Protein AF-A0A6A2ZFN2-F1 (afdb_monomer_lite)

pLDDT: mean 94.77, std 5.06, range [64.88, 98.56]

Structure (mmCIF, N/CA/C/O backbone):
data_AF-A0A6A2ZFN2-F1
#
_entry.id   AF-A0A6A2ZFN2-F1
#
loop_
_atom_site.group_PDB
_atom_site.id
_atom_site.type_symbol
_atom_site.label_atom_id
_atom_site.label_alt_id
_atom_site.label_comp_id
_atom_site.label_asym_id
_atom_site.label_entity_id
_atom_site.label_seq_id
_atom_site.pdbx_PDB_ins_code
_atom_site.Cartn_x
_atom_site.Cartn_y
_atom_site.Cartn_z
_atom_site.occupancy
_atom_site.B_iso_or_equiv
_atom_site.auth_seq_id
_atom_site.auth_comp_id
_atom_site.auth_asym_id
_atom_site.auth_atom_id
_atom_site.pdbx_PDB_model_num
ATOM 1 N N . MET A 1 1 ? 6.349 5.902 9.463 1.00 89.25 1 MET A N 1
ATOM 2 C CA . MET A 1 1 ? 5.305 6.606 8.688 1.00 89.25 1 MET A CA 1
ATOM 3 C C . MET A 1 1 ? 3.989 5.830 8.664 1.00 89.25 1 MET A C 1
ATOM 5 O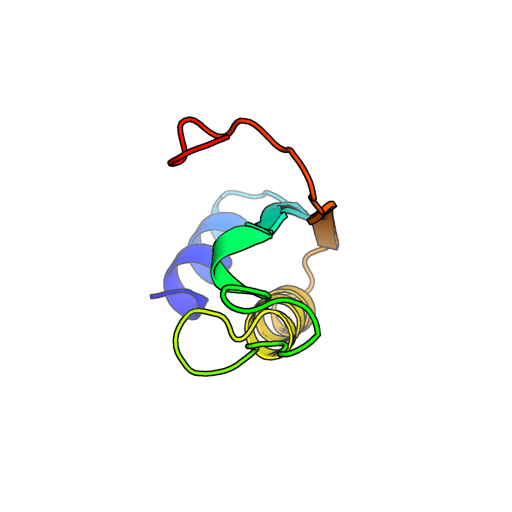 O . MET A 1 1 ? 3.072 6.279 9.331 1.00 89.25 1 MET A O 1
ATOM 9 N N . TRP A 1 2 ? 3.877 4.671 7.988 1.00 96.50 2 TRP A N 1
ATOM 10 C CA . TRP A 1 2 ? 2.584 3.966 7.847 1.00 96.50 2 TRP A CA 1
ATOM 11 C C . TRP A 1 2 ? 1.827 3.685 9.154 1.00 96.50 2 TRP A C 1
ATOM 13 O O . TRP A 1 2 ? 0.647 4.014 9.186 1.00 96.50 2 TRP A O 1
ATOM 23 N N . PRO A 1 3 ? 2.442 3.163 10.239 1.00 96.50 3 PRO A N 1
ATOM 24 C CA . PRO A 1 3 ? 1.688 2.884 11.465 1.00 96.50 3 PRO A CA 1
ATOM 25 C C . PRO A 1 3 ? 0.994 4.123 12.049 1.00 96.50 3 PRO A C 1
ATOM 27 O O . PRO A 1 3 ? -0.166 4.045 12.436 1.00 96.50 3 PRO A O 1
ATOM 30 N N . ASP A 1 4 ? 1.676 5.272 12.040 1.00 97.75 4 ASP A N 1
ATOM 31 C CA . ASP A 1 4 ? 1.138 6.546 12.537 1.00 97.75 4 ASP A CA 1
ATOM 32 C C . ASP A 1 4 ? -0.032 7.049 11.675 1.00 97.75 4 ASP A C 1
ATOM 34 O O . ASP A 1 4 ? -1.080 7.413 12.204 1.00 97.75 4 ASP A O 1
ATOM 38 N N . LEU A 1 5 ? 0.096 7.001 10.343 1.00 97.31 5 LEU A N 1
ATOM 39 C CA . LEU A 1 5 ? -0.983 7.408 9.434 1.00 97.31 5 LEU A CA 1
ATOM 40 C C . LEU A 1 5 ? -2.210 6.493 9.541 1.00 97.31 5 LEU A C 1
ATOM 42 O O . LEU A 1 5 ? -3.336 6.981 9.577 1.00 97.31 5 LEU A O 1
ATOM 46 N N . ILE A 1 6 ? -1.996 5.180 9.639 1.00 98.06 6 ILE A N 1
ATOM 47 C CA . ILE A 1 6 ? -3.064 4.187 9.813 1.00 98.06 6 ILE A CA 1
ATOM 48 C C . ILE A 1 6 ? -3.790 4.416 11.148 1.00 98.06 6 ILE A C 1
ATOM 50 O O . ILE A 1 6 ? -5.020 4.394 11.201 1.00 98.06 6 ILE A O 1
ATOM 54 N N . GLN A 1 7 ? -3.046 4.690 12.224 1.00 97.69 7 GLN A N 1
ATOM 55 C CA . GLN A 1 7 ? -3.627 4.989 13.530 1.00 97.69 7 GLN A CA 1
ATOM 56 C C . GLN A 1 7 ? -4.452 6.282 13.503 1.00 97.69 7 GLN A C 1
ATOM 58 O O . GLN A 1 7 ? -5.573 6.296 14.012 1.00 97.69 7 GLN A O 1
ATOM 63 N N . LYS A 1 8 ? -3.939 7.347 12.877 1.00 97.88 8 LYS A N 1
ATOM 64 C CA . LYS A 1 8 ? -4.667 8.615 12.710 1.00 97.88 8 LYS A CA 1
ATOM 65 C C . LYS A 1 8 ? -5.933 8.443 11.882 1.00 97.88 8 LYS A C 1
ATOM 67 O O . LYS A 1 8 ? -6.977 8.958 12.265 1.00 97.88 8 LYS A O 1
ATOM 72 N N . ALA A 1 9 ? -5.865 7.681 10.793 1.00 97.44 9 ALA A N 1
ATOM 73 C CA . ALA A 1 9 ? -7.026 7.352 9.976 1.00 97.44 9 ALA A CA 1
ATOM 74 C C . ALA A 1 9 ? -8.118 6.666 10.814 1.00 97.44 9 ALA A C 1
ATOM 76 O O . ALA A 1 9 ? -9.265 7.115 10.832 1.00 97.44 9 ALA A O 1
ATOM 77 N N . LYS A 1 10 ? -7.741 5.649 11.599 1.00 97.56 10 LYS A N 1
ATOM 78 C CA . LYS A 1 10 ? -8.653 4.970 12.528 1.00 97.56 10 LYS A CA 1
ATOM 79 C C . LYS A 1 10 ? -9.250 5.922 13.568 1.00 97.56 10 LYS A C 1
ATOM 81 O O . LYS A 1 10 ? -10.449 5.875 13.820 1.00 97.56 10 LYS A O 1
ATOM 86 N N . GLN A 1 11 ? -8.431 6.785 14.171 1.00 98.00 11 GLN A N 1
ATOM 87 C CA . GLN A 1 11 ? -8.894 7.797 15.131 1.00 98.00 11 GLN A CA 1
ATOM 88 C C . GLN A 1 11 ? -9.846 8.814 14.488 1.00 98.00 11 GLN A C 1
ATOM 90 O O . GLN A 1 11 ? -10.771 9.279 15.145 1.00 98.00 11 GLN A O 1
ATOM 95 N N . GLY A 1 12 ? -9.654 9.111 13.202 1.00 97.94 12 GLY A N 1
ATOM 96 C CA . GLY A 1 12 ? -10.556 9.925 12.389 1.00 97.94 12 GLY A CA 1
ATOM 97 C C . GLY A 1 12 ? -11.880 9.241 12.032 1.00 97.94 12 GLY A C 1
ATOM 98 O O . GLY A 1 12 ? -12.724 9.866 11.400 1.00 97.94 12 GLY A O 1
ATOM 99 N N . GLY A 1 13 ? -12.082 7.980 12.430 1.00 97.94 13 GLY A N 1
ATOM 100 C CA . GLY A 1 13 ? -13.353 7.269 12.293 1.00 97.94 13 GLY A CA 1
ATOM 101 C C . GLY A 1 13 ? -13.546 6.515 10.977 1.00 97.94 13 GLY A C 1
ATOM 102 O O . GLY A 1 13 ? -14.621 5.952 10.772 1.00 97.94 13 GLY A O 1
ATOM 103 N N . ILE A 1 14 ? -12.542 6.455 10.093 1.00 97.44 14 ILE A N 1
ATOM 104 C CA . ILE A 1 14 ? -12.645 5.614 8.892 1.00 97.44 14 ILE A CA 1
ATOM 105 C C . ILE A 1 14 ? -12.417 4.141 9.245 1.00 97.44 14 ILE A C 1
ATOM 107 O O . ILE A 1 14 ? -11.665 3.813 10.162 1.00 97.44 14 ILE A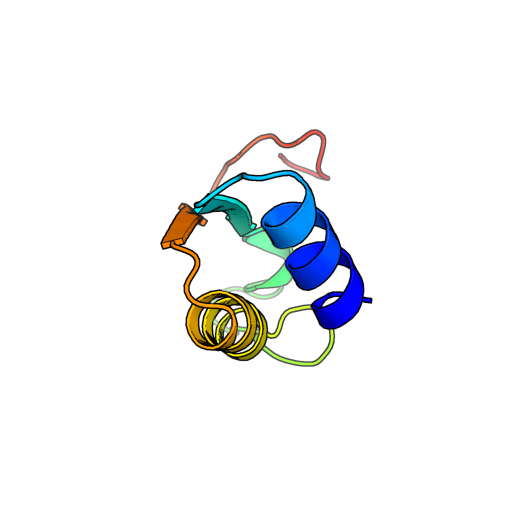 O 1
ATOM 111 N N . ASN A 1 15 ? -13.043 3.243 8.485 1.00 98.12 15 ASN A N 1
ATOM 112 C CA . ASN A 1 15 ? -12.925 1.791 8.661 1.00 98.12 15 ASN A CA 1
ATOM 113 C C . ASN A 1 15 ? -12.127 1.100 7.542 1.00 98.12 15 ASN A C 1
ATOM 115 O O . ASN A 1 15 ? -11.892 -0.102 7.624 1.00 98.12 15 ASN A O 1
ATOM 119 N N . THR A 1 16 ? -11.725 1.840 6.506 1.00 98.50 16 THR A N 1
ATOM 120 C CA . THR A 1 16 ? -11.134 1.296 5.280 1.00 98.50 16 THR A CA 1
ATOM 121 C C . THR A 1 16 ? -10.040 2.221 4.766 1.00 98.50 16 THR A C 1
ATOM 123 O O . THR A 1 16 ? -10.208 3.438 4.780 1.00 98.50 16 THR A O 1
ATOM 126 N N . ILE A 1 17 ? -8.935 1.647 4.293 1.00 98.38 17 ILE A N 1
ATOM 127 C CA . ILE A 1 17 ? -7.863 2.362 3.596 1.00 98.38 17 ILE A CA 1
ATOM 128 C C . ILE A 1 17 ? -7.838 1.905 2.138 1.00 98.38 17 ILE A C 1
ATOM 130 O O . ILE A 1 17 ? -7.740 0.713 1.853 1.00 98.38 17 ILE A O 1
ATOM 134 N N . GLU A 1 18 ? -7.914 2.854 1.212 1.00 97.50 18 GLU A N 1
ATOM 135 C CA . GLU A 1 18 ? -7.711 2.609 -0.215 1.00 97.50 18 GLU A CA 1
ATOM 136 C C . GLU A 1 18 ? -6.249 2.872 -0.586 1.00 97.50 18 GLU A C 1
ATOM 138 O O . GLU A 1 18 ? -5.634 3.818 -0.088 1.00 97.50 18 GLU A O 1
ATOM 143 N N . THR A 1 19 ? -5.672 2.033 -1.445 1.00 95.69 19 THR A N 1
ATOM 144 C CA . THR A 1 19 ? -4.298 2.216 -1.915 1.00 95.69 19 THR A CA 1
ATOM 145 C C . THR A 1 19 ? -4.123 1.831 -3.377 1.00 95.69 19 THR A C 1
ATOM 147 O O . THR A 1 19 ? -4.714 0.863 -3.862 1.00 95.69 19 THR A O 1
ATOM 150 N N . TYR A 1 20 ? -3.272 2.596 -4.054 1.00 95.56 20 TYR A N 1
ATOM 151 C CA . TYR A 1 20 ? -2.750 2.313 -5.381 1.00 95.56 20 TYR A CA 1
ATOM 152 C C . TYR A 1 20 ? -1.521 1.406 -5.295 1.00 95.56 20 TYR A C 1
ATOM 154 O O . TYR A 1 20 ? -0.656 1.607 -4.443 1.00 95.56 20 TYR A O 1
ATOM 162 N N . VAL A 1 21 ? -1.424 0.435 -6.204 1.00 94.94 21 VAL A N 1
ATOM 163 C CA . VAL A 1 21 ? -0.248 -0.434 -6.348 1.00 94.94 21 VAL A CA 1
ATOM 164 C C . VAL A 1 21 ? 0.392 -0.181 -7.709 1.00 94.94 21 VAL A C 1
ATOM 166 O O . VAL A 1 21 ? -0.084 -0.669 -8.735 1.00 94.94 21 VAL A O 1
ATOM 169 N N . PHE A 1 22 ? 1.469 0.604 -7.703 1.00 93.38 22 PHE A N 1
ATOM 170 C CA . PHE A 1 22 ? 2.163 1.062 -8.907 1.00 93.38 22 PHE A CA 1
ATOM 171 C C . PHE A 1 22 ? 2.951 -0.072 -9.568 1.00 93.38 22 PHE A C 1
ATOM 173 O O . PHE A 1 22 ? 3.975 -0.518 -9.045 1.00 93.38 22 PHE A O 1
ATOM 180 N N . TRP A 1 23 ? 2.492 -0.530 -10.735 1.00 93.56 23 TRP A N 1
ATOM 181 C CA . TRP A 1 23 ? 3.083 -1.689 -11.411 1.00 93.56 23 TRP A CA 1
ATOM 182 C C . TRP A 1 23 ? 4.557 -1.483 -11.759 1.00 93.56 23 TRP A C 1
ATOM 184 O O . TRP A 1 23 ? 5.370 -2.355 -11.493 1.00 93.56 23 TRP A O 1
ATOM 194 N N . ASN A 1 24 ? 4.938 -0.303 -12.251 1.00 91.62 24 ASN A N 1
ATOM 195 C CA . ASN A 1 24 ? 6.329 0.011 -12.604 1.00 91.62 24 ASN A CA 1
ATOM 196 C C . ASN A 1 24 ? 7.308 0.010 -11.411 1.00 91.62 24 ASN A C 1
ATOM 198 O O . ASN A 1 24 ? 8.510 -0.140 -11.616 1.00 91.62 24 ASN A O 1
ATOM 202 N N . GLY A 1 25 ? 6.821 0.167 -10.176 1.00 92.81 25 GLY A N 1
ATOM 203 C CA . GLY A 1 25 ? 7.631 -0.005 -8.967 1.00 92.81 25 GLY A CA 1
ATOM 204 C C . GLY A 1 25 ? 7.754 -1.469 -8.541 1.00 92.81 25 GLY A C 1
ATOM 205 O O . GLY A 1 25 ? 8.790 -1.876 -8.011 1.00 92.81 25 GLY A O 1
ATOM 206 N N . HIS A 1 26 ? 6.707 -2.254 -8.805 1.00 94.44 26 HIS A N 1
ATOM 207 C CA . HIS A 1 26 ? 6.620 -3.672 -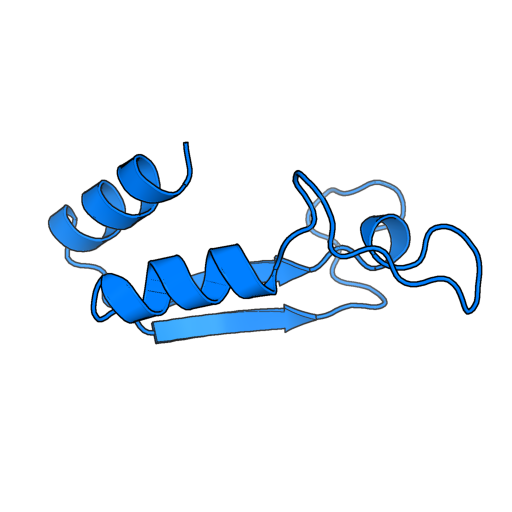8.461 1.00 94.44 26 HIS A CA 1
ATOM 208 C C . HIS A 1 26 ? 7.177 -4.615 -9.530 1.00 94.44 26 HIS A C 1
ATOM 210 O O . HIS A 1 26 ? 7.548 -5.725 -9.184 1.00 94.44 26 HIS A O 1
ATOM 216 N N . GLU A 1 27 ? 7.272 -4.208 -10.791 1.00 95.38 27 GLU A N 1
ATOM 217 C CA . GLU A 1 27 ? 7.897 -4.957 -11.886 1.00 95.38 27 GLU A CA 1
ATOM 218 C C . GLU A 1 27 ? 8.692 -3.986 -12.785 1.00 95.38 27 GLU A C 1
ATOM 220 O O . GLU A 1 27 ? 8.298 -3.696 -13.917 1.00 95.38 27 GLU A O 1
ATOM 225 N N . PRO A 1 28 ? 9.807 -3.414 -12.290 1.00 93.00 28 PRO A N 1
ATOM 226 C CA . PRO A 1 28 ? 10.619 -2.479 -13.073 1.00 93.00 28 PRO A CA 1
ATOM 227 C C . PRO A 1 28 ? 11.329 -3.161 -14.253 1.00 93.00 28 PRO A C 1
ATOM 229 O O . PRO A 1 28 ? 11.629 -2.521 -15.259 1.00 93.00 28 PRO A O 1
ATOM 232 N N . VAL A 1 29 ? 11.601 -4.463 -14.128 1.00 95.75 29 VAL A N 1
ATOM 233 C CA . VAL A 1 29 ? 12.098 -5.330 -15.197 1.00 95.75 29 VAL A CA 1
ATOM 234 C C . VAL A 1 29 ? 11.082 -6.446 -15.372 1.00 95.75 29 VAL A C 1
ATOM 236 O O . VAL A 1 29 ? 10.723 -7.104 -14.399 1.00 95.75 29 VAL A O 1
ATOM 239 N N . GLN A 1 30 ? 10.633 -6.668 -16.607 1.00 95.19 30 GLN A N 1
ATOM 240 C CA . GLN A 1 30 ? 9.634 -7.688 -16.920 1.00 95.19 30 GLN A CA 1
ATOM 241 C C . GLN A 1 30 ? 10.025 -9.056 -16.333 1.00 95.19 30 G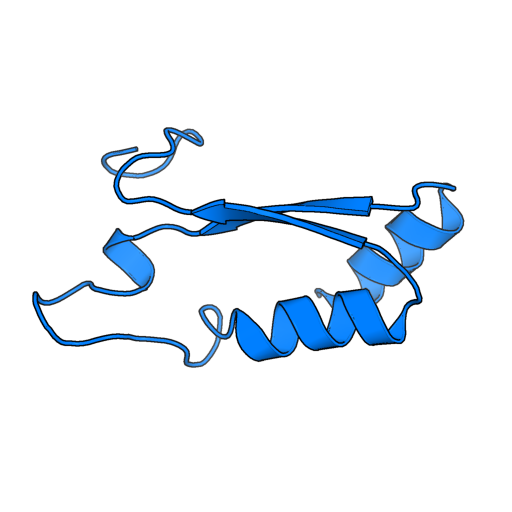LN A C 1
ATOM 243 O O . GLN A 1 30 ? 11.132 -9.550 -16.554 1.00 95.19 30 GLN A O 1
ATOM 248 N N . GLY A 1 31 ? 9.106 -9.667 -15.586 1.00 96.25 31 GLY A N 1
ATOM 249 C CA . GLY A 1 31 ? 9.289 -10.939 -14.893 1.00 96.25 31 GLY A CA 1
ATOM 250 C C . GLY A 1 31 ? 10.039 -10.855 -13.559 1.00 96.25 31 GLY A C 1
ATOM 251 O O . GLY A 1 31 ? 10.197 -11.885 -12.905 1.00 96.25 31 GLY A O 1
ATOM 252 N N . GLN A 1 32 ? 10.502 -9.674 -13.134 1.00 97.12 32 GLN A N 1
ATOM 253 C CA . GLN A 1 32 ? 11.226 -9.480 -11.874 1.00 97.12 32 GLN A CA 1
ATOM 254 C C . GLN A 1 32 ? 10.409 -8.621 -10.911 1.00 97.12 32 GLN A C 1
ATOM 256 O O . GLN A 1 32 ? 10.390 -7.393 -11.000 1.00 97.12 32 GLN A O 1
ATOM 261 N N . LEU A 1 33 ? 9.740 -9.292 -9.973 1.00 95.25 33 LEU A N 1
ATOM 262 C CA . LEU A 1 33 ? 8.882 -8.633 -8.999 1.00 95.25 33 LEU A CA 1
ATOM 263 C C . LEU A 1 33 ? 9.677 -8.061 -7.819 1.00 95.25 33 LEU A C 1
ATOM 265 O O . LEU A 1 33 ? 10.576 -8.711 -7.288 1.00 95.25 33 LEU A O 1
ATOM 269 N N . ASN A 1 34 ? 9.284 -6.874 -7.363 1.00 95.62 34 ASN A N 1
ATOM 270 C CA . ASN A 1 34 ? 9.839 -6.178 -6.212 1.00 95.62 34 ASN A CA 1
ATOM 271 C C . ASN A 1 34 ? 8.754 -5.944 -5.150 1.00 95.62 34 ASN A C 1
ATOM 273 O O . ASN A 1 34 ? 7.768 -5.244 -5.388 1.00 95.62 34 ASN A O 1
ATOM 277 N N . PHE A 1 35 ? 8.962 -6.506 -3.961 1.00 96.06 35 PHE A N 1
ATOM 278 C CA . PHE A 1 35 ? 8.125 -6.287 -2.776 1.00 96.06 35 PHE A CA 1
ATOM 279 C C . PHE A 1 35 ? 8.969 -5.909 -1.553 1.00 96.06 35 PHE A C 1
ATOM 281 O O . PHE A 1 35 ? 8.607 -6.204 -0.416 1.00 96.06 35 PHE A O 1
ATOM 288 N N . GLU A 1 36 ? 10.122 -5.283 -1.778 1.00 95.38 36 GLU A N 1
ATOM 289 C CA . GLU A 1 36 ? 11.069 -4.936 -0.723 1.00 95.38 36 GLU A CA 1
ATOM 290 C C . GLU A 1 36 ? 11.004 -3.450 -0.344 1.00 95.38 36 GLU A C 1
ATOM 292 O O . GLU A 1 36 ? 10.528 -2.590 -1.092 1.00 95.38 36 GLU A O 1
ATOM 297 N N . GLY A 1 37 ? 11.517 -3.124 0.847 1.00 94.19 37 GLY A N 1
ATOM 298 C CA . GLY A 1 37 ? 11.654 -1.746 1.317 1.00 94.19 37 GLY A CA 1
ATOM 299 C C . GLY A 1 37 ? 10.324 -0.987 1.327 1.00 94.19 37 GLY A C 1
ATOM 300 O O . GLY A 1 37 ? 9.397 -1.344 2.052 1.00 94.19 37 GLY A O 1
ATOM 301 N N . GLN A 1 38 ? 10.242 0.088 0.538 1.00 91.88 38 GLN A N 1
ATOM 302 C CA . GLN A 1 38 ? 9.027 0.902 0.412 1.00 91.88 38 GLN A CA 1
ATOM 303 C C . GLN A 1 38 ? 7.932 0.259 -0.455 1.00 91.88 38 GLN A C 1
ATOM 305 O O . GLN A 1 38 ? 6.790 0.706 -0.395 1.00 91.88 38 GLN A O 1
ATOM 310 N N . TYR A 1 39 ? 8.262 -0.787 -1.220 1.00 94.94 39 TYR A N 1
ATOM 311 C CA . TYR A 1 39 ? 7.327 -1.552 -2.050 1.00 94.94 39 TYR A CA 1
ATOM 312 C C . TYR A 1 39 ? 6.796 -2.802 -1.329 1.00 94.94 39 TYR A C 1
ATOM 314 O O . TYR A 1 39 ? 6.171 -3.660 -1.944 1.00 94.94 39 TYR A O 1
ATOM 322 N N . ASP A 1 40 ? 7.006 -2.932 -0.017 1.00 96.81 40 ASP A N 1
ATOM 323 C CA . ASP A 1 40 ? 6.476 -4.053 0.766 1.00 96.81 40 ASP A CA 1
ATOM 324 C C . ASP A 1 40 ? 4.962 -3.906 1.021 1.00 96.81 40 ASP A C 1
ATOM 326 O O . ASP A 1 40 ? 4.496 -3.518 2.101 1.00 96.81 40 ASP A O 1
ATOM 330 N N . LEU A 1 41 ? 4.179 -4.224 -0.016 1.00 96.38 41 LEU A N 1
ATOM 331 C CA . LEU A 1 41 ? 2.716 -4.211 0.011 1.00 96.38 41 LEU A CA 1
ATOM 332 C C . LEU A 1 41 ? 2.165 -5.180 1.066 1.00 96.38 41 LEU A C 1
ATOM 334 O O . LEU A 1 41 ? 1.179 -4.878 1.736 1.00 96.38 41 LEU A O 1
ATOM 338 N N . VAL A 1 42 ? 2.813 -6.331 1.260 1.00 96.38 42 VAL A N 1
ATOM 339 C CA . VAL A 1 42 ? 2.363 -7.347 2.220 1.00 96.38 42 VAL A CA 1
ATOM 340 C C . VAL A 1 42 ? 2.435 -6.802 3.643 1.00 96.38 42 VAL A C 1
ATOM 342 O O . VAL A 1 42 ? 1.473 -6.930 4.406 1.00 96.38 42 VAL A O 1
ATOM 345 N N . LYS A 1 43 ? 3.548 -6.165 4.017 1.00 97.31 43 LYS A N 1
ATOM 346 C CA . LYS A 1 43 ? 3.690 -5.508 5.318 1.00 97.31 43 LYS A CA 1
ATOM 347 C C . LYS A 1 43 ? 2.684 -4.380 5.488 1.00 97.31 43 LYS A C 1
ATOM 349 O O . LYS A 1 43 ? 2.094 -4.276 6.562 1.00 97.31 43 LYS A O 1
ATOM 354 N N . PHE A 1 44 ? 2.455 -3.569 4.455 1.00 97.69 44 PHE A N 1
ATOM 355 C CA . PHE A 1 44 ? 1.454 -2.505 4.509 1.00 97.69 44 PHE A CA 1
ATOM 356 C C . PHE A 1 44 ? 0.047 -3.055 4.799 1.00 97.69 44 PHE A C 1
ATOM 358 O O . PHE A 1 44 ? -0.590 -2.625 5.761 1.00 97.69 44 PHE A O 1
ATOM 365 N N . LEU A 1 45 ? -0.402 -4.074 4.059 1.00 97.94 45 LEU A N 1
ATOM 366 C CA . LEU A 1 45 ? -1.713 -4.701 4.271 1.00 97.94 45 LEU A CA 1
ATOM 367 C C . LEU A 1 45 ? -1.826 -5.374 5.648 1.00 97.94 45 LEU A C 1
ATOM 369 O O . LEU A 1 45 ? -2.866 -5.275 6.301 1.00 97.94 45 LEU A O 1
ATOM 373 N N . LYS A 1 46 ? -0.748 -5.999 6.144 1.00 98.25 46 LYS A N 1
ATOM 374 C CA . LYS A 1 46 ? -0.704 -6.547 7.511 1.00 98.25 46 LYS A CA 1
ATOM 375 C C . LYS A 1 46 ? -0.871 -5.459 8.572 1.00 98.25 46 LYS A C 1
ATOM 377 O O . LYS A 1 46 ? -1.586 -5.686 9.542 1.00 98.25 46 LYS A O 1
ATOM 382 N N . LEU A 1 47 ? -0.262 -4.285 8.392 1.00 98.25 47 LEU A N 1
ATOM 383 C CA . LEU A 1 47 ? -0.419 -3.156 9.317 1.00 98.25 47 LEU A CA 1
ATOM 384 C C . LEU A 1 47 ? -1.858 -2.619 9.332 1.00 98.25 47 LEU A C 1
ATOM 386 O O . LEU A 1 47 ? -2.371 -2.299 10.404 1.00 98.25 47 LEU A O 1
ATOM 390 N N . ILE A 1 48 ? -2.520 -2.550 8.172 1.00 98.44 48 ILE A N 1
ATOM 391 C CA . ILE A 1 48 ? -3.944 -2.182 8.080 1.00 98.44 48 ILE A CA 1
ATOM 392 C C . ILE A 1 48 ? -4.791 -3.195 8.861 1.00 98.44 48 ILE A C 1
ATOM 394 O O . ILE A 1 48 ? -5.569 -2.809 9.736 1.00 98.44 48 ILE A O 1
ATOM 398 N N . HIS A 1 49 ? -4.578 -4.490 8.607 1.00 98.19 49 HIS A N 1
ATOM 399 C CA . HIS A 1 49 ? -5.301 -5.566 9.280 1.00 98.19 49 HIS A CA 1
ATOM 400 C C . HIS A 1 49 ? -5.094 -5.555 10.803 1.00 98.19 49 HIS A C 1
ATOM 402 O O . HIS A 1 49 ? -6.063 -5.631 11.551 1.00 98.19 49 HIS A O 1
ATOM 408 N N . GLN A 1 50 ? -3.856 -5.373 11.276 1.00 98.12 50 GLN A N 1
ATOM 409 C CA . GLN A 1 50 ? -3.533 -5.255 12.707 1.00 98.12 50 GLN A CA 1
ATOM 410 C C . GLN A 1 50 ? -4.258 -4.091 13.396 1.00 98.12 50 GLN A C 1
ATOM 412 O O . GLN A 1 50 ? -4.471 -4.120 14.606 1.00 98.12 50 GLN A O 1
ATOM 417 N N . ASN A 1 51 ? -4.654 -3.068 12.637 1.00 97.75 51 ASN A N 1
ATOM 418 C CA . ASN A 1 51 ? -5.430 -1.943 13.142 1.00 97.75 51 ASN A CA 1
ATOM 419 C C . ASN A 1 51 ? -6.950 -2.157 13.040 1.00 97.75 51 ASN A C 1
ATOM 421 O O . ASN A 1 51 ? -7.699 -1.245 13.388 1.00 97.75 51 ASN A O 1
ATOM 425 N N . ASN A 1 52 ? -7.424 -3.348 12.664 1.00 97.88 52 ASN A N 1
ATOM 426 C CA . ASN A 1 52 ? -8.841 -3.673 12.452 1.00 97.88 52 ASN A CA 1
ATOM 427 C C . ASN A 1 52 ? -9.513 -2.760 11.411 1.00 97.88 52 ASN A C 1
ATOM 429 O O . ASN A 1 52 ? -10.654 -2.340 11.593 1.00 97.88 52 ASN A O 1
ATOM 433 N N . LEU A 1 53 ? -8.784 -2.424 10.348 1.00 98.56 53 LEU A N 1
ATOM 434 C CA . LEU A 1 53 ? -9.302 -1.705 9.188 1.00 98.56 53 LEU A CA 1
ATOM 435 C C . LEU A 1 53 ? -9.373 -2.650 7.982 1.00 98.56 53 LEU A C 1
ATOM 437 O O . LEU A 1 53 ? -8.614 -3.618 7.891 1.00 98.56 53 LEU A O 1
ATOM 441 N N . TYR A 1 54 ? -10.261 -2.350 7.041 1.00 98.56 54 TYR A N 1
ATOM 442 C CA . TYR A 1 54 ? -10.311 -2.991 5.729 1.00 98.56 54 TYR A CA 1
ATOM 443 C C . TYR A 1 54 ? -9.342 -2.315 4.749 1.00 98.56 54 TYR A C 1
ATOM 445 O O . TYR A 1 54 ? -8.924 -1.173 4.953 1.00 98.56 54 TYR A O 1
ATOM 453 N N . ALA A 1 55 ? -9.007 -3.010 3.662 1.00 98.31 55 ALA A N 1
ATOM 454 C CA . ALA A 1 55 ? -8.201 -2.467 2.574 1.00 98.31 55 ALA A CA 1
ATOM 455 C C . ALA A 1 55 ? -8.934 -2.603 1.235 1.00 98.31 55 ALA A C 1
ATOM 457 O O . ALA A 1 55 ? -9.427 -3.683 0.910 1.00 98.31 55 ALA A O 1
ATOM 458 N N . VAL A 1 56 ? -8.952 -1.529 0.444 1.00 98.12 56 VAL A N 1
ATOM 459 C CA . VAL A 1 56 ? -9.309 -1.565 -0.981 1.00 98.12 56 VAL A CA 1
ATOM 460 C C . VAL A 1 56 ? -8.023 -1.408 -1.779 1.00 98.12 56 VAL A C 1
ATOM 462 O O . VAL A 1 56 ? -7.360 -0.373 -1.713 1.00 98.12 56 VAL A O 1
ATOM 465 N N . VAL A 1 57 ? -7.649 -2.455 -2.511 1.00 96.81 57 VAL A N 1
ATOM 466 C CA . VAL A 1 57 ? -6.405 -2.485 -3.284 1.00 96.81 57 VAL A CA 1
ATOM 467 C C . VAL A 1 57 ? -6.723 -2.235 -4.750 1.00 96.81 57 VAL A C 1
ATOM 469 O O . VAL A 1 57 ? -7.365 -3.056 -5.403 1.00 96.81 57 VAL A O 1
ATOM 472 N N . ARG A 1 58 ? -6.255 -1.101 -5.270 1.00 95.62 58 ARG A N 1
ATOM 473 C CA . ARG A 1 58 ? -6.351 -0.745 -6.686 1.00 95.62 58 ARG A CA 1
ATOM 474 C C . ARG A 1 58 ? -5.045 -1.114 -7.365 1.00 95.62 58 ARG A C 1
ATOM 476 O O . ARG A 1 58 ? -4.072 -0.361 -7.344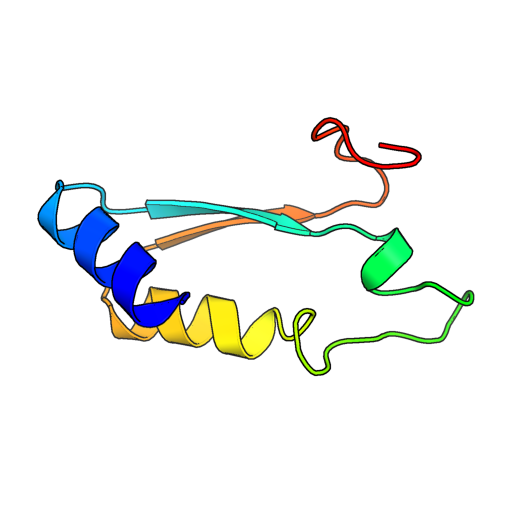 1.00 95.62 58 ARG A O 1
ATOM 483 N N . LEU A 1 59 ? -5.035 -2.331 -7.895 1.00 90.94 59 LEU A N 1
ATOM 484 C CA . LEU A 1 59 ? -3.895 -2.903 -8.596 1.00 90.94 59 LEU A CA 1
ATOM 485 C C . LEU A 1 59 ? -3.824 -2.377 -10.034 1.00 90.94 59 LEU A C 1
ATOM 487 O O . LEU A 1 59 ? -4.859 -2.191 -10.672 1.00 90.94 59 LEU A O 1
ATOM 491 N N . GLY A 1 60 ? -2.599 -2.169 -10.524 1.00 85.81 60 GLY A N 1
ATOM 492 C CA . GLY A 1 60 ? -2.309 -1.912 -11.935 1.00 85.81 60 GLY A CA 1
ATOM 493 C C . GLY A 1 60 ? -2.742 -3.033 -12.898 1.00 85.81 60 GLY A C 1
ATOM 494 O O . GLY A 1 60 ? -3.482 -3.941 -12.521 1.00 85.81 60 GLY A O 1
ATOM 495 N N . PRO A 1 61 ? -2.297 -2.984 -14.167 1.00 87.25 61 PRO A N 1
ATOM 496 C CA . PRO A 1 61 ? -1.062 -2.328 -14.607 1.00 87.25 61 PRO A CA 1
ATOM 497 C C . PRO A 1 61 ? -1.150 -0.809 -14.823 1.00 87.25 61 PRO A C 1
ATOM 499 O O . PRO A 1 61 ? -0.112 -0.160 -14.817 1.00 87.25 61 PRO A O 1
ATOM 502 N N . PHE A 1 62 ? -2.352 -0.237 -14.953 1.00 90.56 62 PHE A N 1
ATOM 503 C CA . PHE A 1 62 ? -2.570 1.208 -15.109 1.00 90.56 62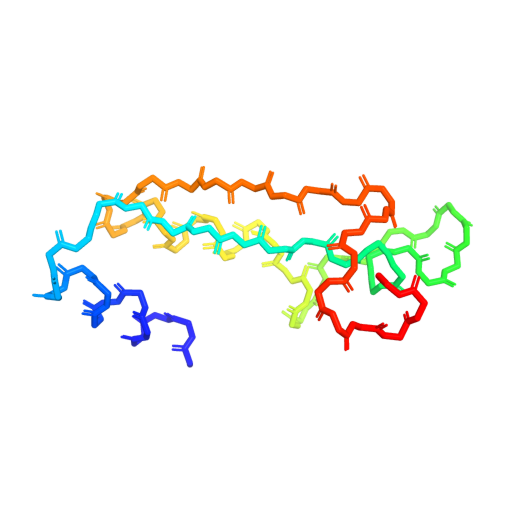 PHE A CA 1
ATOM 504 C C . PHE A 1 62 ? -3.588 1.712 -14.080 1.00 90.56 62 PHE A C 1
ATOM 506 O O . PHE A 1 62 ? -4.677 1.145 -13.974 1.00 90.56 62 PHE A O 1
ATOM 513 N N . ILE A 1 63 ? -3.244 2.758 -13.324 1.00 90.88 63 ILE A N 1
ATOM 514 C CA . ILE A 1 63 ? -4.070 3.294 -12.222 1.00 90.88 63 ILE A CA 1
ATOM 515 C C . ILE A 1 63 ? -4.189 4.825 -12.225 1.00 90.88 63 ILE A C 1
ATOM 517 O O . ILE A 1 63 ? -4.889 5.390 -11.383 1.00 90.88 63 ILE A O 1
ATOM 521 N N . GLN A 1 64 ? -3.549 5.476 -13.193 1.00 90.31 64 GLN A N 1
ATOM 522 C CA . GLN A 1 64 ? -3.275 6.900 -13.278 1.00 90.31 64 GLN A CA 1
ATOM 523 C C . GLN A 1 64 ? -2.528 7.433 -12.046 1.00 90.31 64 GLN A C 1
ATOM 525 O O . GLN A 1 64 ? -1.304 7.516 -12.046 1.00 90.31 64 GLN A O 1
ATOM 530 N N . ALA A 1 65 ? -3.262 7.821 -11.000 1.00 90.88 65 ALA A N 1
ATOM 531 C CA . ALA A 1 65 ? -2.720 8.293 -9.721 1.00 90.88 65 ALA A CA 1
ATOM 532 C C . ALA A 1 65 ? -1.650 9.404 -9.828 1.00 90.88 65 ALA A C 1
ATOM 534 O O . ALA A 1 65 ? -0.793 9.527 -8.951 1.00 90.88 65 ALA A O 1
ATOM 535 N N . GLU A 1 66 ? -1.679 10.174 -10.925 1.00 92.50 66 GLU A N 1
ATOM 536 C CA . GLU A 1 66 ? -0.713 11.233 -11.234 1.00 92.50 66 GLU A CA 1
ATOM 537 C C . GLU A 1 66 ? 0.748 10.733 -11.165 1.00 92.50 66 GLU A C 1
ATOM 539 O O . GLU A 1 66 ? 1.672 11.481 -10.840 1.00 92.50 66 GLU A O 1
ATOM 544 N N . TRP A 1 67 ? 0.952 9.447 -11.470 1.00 90.38 67 TRP A N 1
ATOM 545 C CA . TRP A 1 67 ? 2.237 8.764 -11.416 1.00 90.38 67 TRP A CA 1
ATOM 546 C C . TRP A 1 67 ? 2.928 8.730 -12.780 1.00 90.38 67 TRP A C 1
ATOM 548 O O . TRP A 1 67 ? 2.318 8.926 -13.834 1.00 90.38 67 TRP A O 1
ATOM 558 N N . ASN A 1 68 ? 4.236 8.478 -12.774 1.00 84.25 68 ASN A N 1
ATOM 559 C CA . ASN A 1 68 ? 5.010 8.363 -14.005 1.00 84.25 68 ASN A CA 1
ATOM 560 C C . ASN A 1 68 ? 4.528 7.154 -14.815 1.00 84.25 68 ASN A C 1
ATOM 562 O O . ASN A 1 68 ? 4.716 6.014 -14.392 1.00 84.25 68 ASN A O 1
ATOM 566 N N . ASN A 1 69 ? 3.986 7.428 -16.006 1.00 82.38 69 ASN A N 1
ATOM 567 C CA . ASN A 1 69 ? 3.292 6.473 -16.885 1.00 82.38 69 ASN A CA 1
ATOM 568 C C . ASN A 1 69 ? 1.942 5.959 -16.350 1.00 82.38 69 ASN A C 1
ATOM 570 O O . ASN A 1 69 ? 1.425 4.964 -16.859 1.00 82.38 69 ASN A O 1
ATOM 574 N N . GLY A 1 70 ? 1.358 6.696 -15.402 1.00 64.88 70 GLY A N 1
ATOM 575 C CA . GLY A 1 70 ? 0.068 6.422 -14.778 1.00 64.88 70 GLY A CA 1
ATOM 576 C C . GLY A 1 70 ? 0.063 5.234 -13.827 1.00 64.88 70 GLY A C 1
ATOM 577 O O . GLY A 1 70 ? 1.130 4.782 -13.369 1.00 64.88 70 GLY A O 1
#

Foldseek 3Di:
DLLVVLVVCVVVPAQEDEDEQAVCVQPVDPPDGDCDDPNVVVVSCVSNVVSNHHYHYDYDPDDPPVDDVD

Organism: Hibiscus syriacus (NCBI:txid106335)

Radius of gyration: 13.21 Å; chains: 1; bounding box: 26×22×32 Å

Sequence (70 aa):
MWPDLIQKAKQGGINTIETYVFWNGHEPVQGQLNFEGQYDLVKFLKLIHQNNLYAVVRLGPFIQAEWNNG

InterPro domains:
  IPR001944 Glycoside hydrolase, family 35 [PR00742] (2-20)
  IPR001944 Glycoside hydrolase, family 35 [PR00742] (57-70)
  IPR001944 Glycoside hydrolase, family 35 [PTHR23421] (2-70)
  IPR017853 Glycoside hydrolase superfamily [SSF51445] (1-70)
  IPR031330 Glycoside hydrolase 35, catalytic domain [PF01301] (1-70)

Secondary structure (DSSP, 8-state):
-HHHHHHHHHHTT--EEEEEE-HHHH-SBTTB---SGGG-HHHHHHHHHHTT-EEEEEE-S---TT-TT-